Protein 4YU8 (pdb70)

Nearest PDB structures (foldseek):
  4yu8-assembly1_A  TM=1.014E+00  e=1.074E-12  Homo sapiens
  4x1j-assembly1_B  TM=9.263E-01  e=2.514E-09  Homo sapiens
  2xac-assembly1_B  TM=6.890E-01  e=7.298E-02  Homo sapiens
  1pdg-assembly2_C-2  TM=6.880E-01  e=2.737E-01  Homo sapiens
  1pdg-assembly1_A  TM=6.258E-01  e=2.737E-01  Homo sapiens

GO terms:
  GO:0005576 extracellular region (C, IDA)
  GO:0030514 negative regulation of BMP signaling pathway (P, IMP)
  GO:0005515 protein binding (F, IPI)
  GO:0030514 negative regulation of BMP signaling pathway (P, IDA)
  GO:0005576 extracellular region (C, IC)
  GO:0042802 identical protein binding (F, IMP)

Structure (mmCIF, N/CA/C/O backbone):
data_4YU8
#
_entry.id   4YU8
#
_cell.length_a   37.069
_cell.length_b   37.069
_cell.length_c   127.856
_cell.angle_alpha   90.00
_cell.angle_beta   90.00
_cell.angle_gamma   120.00
#
_symmetry.space_group_name_H-M   'P 31 2 1'
#
loop_
_entity.id
_entity.type
_entity.pdbx_description
1 polymer 'Neuroblastoma suppressor of tumorigenicity 1'
2 non-polymer GLYCEROL
3 non-polymer 2-acetamido-2-deoxy-beta-D-glucopyranose
4 water water
#
loop_
_atom_site.group_PDB
_atom_site.id
_atom_site.type_symbol
_atom_site.label_atom_id
_atom_site.label_alt_id
_atom_site.label_comp_id
_atom_site.label_asym_id
_atom_site.label_entity_id
_atom_site.label_seq_id
_atom_site.pdbx_PDB_ins_code
_atom_site.Cartn_x
_atom_site.Cartn_y
_atom_site.Cartn_z
_atom_site.occupancy
_atom_site.B_iso_or_equiv
_atom_site.auth_seq_id
_atom_site.auth_comp_id
_atom_site.auth_asym_id
_atom_site.auth_atom_id
_atom_site.pdbx_PDB_model_num
ATOM 1 N N . ALA A 1 32 ? 14.216 -6.998 -21.927 1.00 49.69 33 ALA A N 1
ATOM 2 C CA . ALA A 1 32 ? 13.610 -7.064 -20.569 1.00 47.88 33 ALA A CA 1
ATOM 3 C C . ALA A 1 32 ? 14.595 -7.668 -19.585 1.00 45.55 33 ALA A C 1
ATOM 4 O O . ALA A 1 32 ? 15.320 -8.603 -19.918 1.00 46.10 33 ALA A O 1
ATOM 6 N N . TRP A 1 33 ? 14.615 -7.132 -18.370 1.00 43.43 34 TRP A N 1
ATOM 7 C CA . TRP A 1 33 ? 15.468 -7.651 -17.316 1.00 41.17 34 TRP A CA 1
ATOM 8 C C . TRP A 1 33 ? 14.861 -7.325 -15.959 1.00 40.00 34 TRP A C 1
ATOM 9 O O . TRP A 1 33 ? 14.064 -6.395 -15.815 1.00 39.32 34 TRP A O 1
ATOM 20 N N . CYS A 1 34 ? 15.241 -8.120 -14.973 1.00 39.78 35 CYS A N 1
ATOM 21 C CA . CYS A 1 34 ? 14.678 -8.011 -13.638 1.00 39.20 35 CYS A CA 1
ATOM 22 C C . CYS A 1 34 ? 15.592 -8.776 -12.690 1.00 38.92 35 CYS A C 1
ATOM 23 O O . CYS A 1 34 ? 15.928 -9.938 -12.947 1.00 39.23 35 CYS A O 1
ATOM 26 N N . GLU A 1 35 ? 16.009 -8.104 -11.619 1.00 37.93 36 GLU A N 1
ATOM 27 C CA . GLU A 1 35 ? 16.985 -8.630 -10.676 1.00 38.14 36 GLU A CA 1
ATOM 28 C C . GLU A 1 35 ? 16.523 -8.322 -9.253 1.00 35.28 36 GLU A C 1
ATOM 29 O O . GLU A 1 35 ? 15.918 -7.276 -9.022 1.00 34.47 36 GLU A O 1
ATOM 35 N N . ALA A 1 36 ? 16.824 -9.220 -8.319 1.00 33.92 37 ALA A N 1
ATOM 36 C CA . ALA A 1 36 ? 16.707 -8.935 -6.874 1.00 32.58 37 ALA A CA 1
ATOM 37 C C . ALA A 1 36 ? 18.034 -8.343 -6.398 1.00 32.69 37 ALA A C 1
ATOM 38 O O . ALA A 1 36 ? 19.080 -8.978 -6.544 1.00 34.95 37 ALA A O 1
ATOM 40 N N . LYS A 1 37 ? 17.997 -7.130 -5.852 1.00 31.19 38 LYS A N 1
ATOM 41 C CA . LYS A 1 37 ? 19.203 -6.411 -5.456 1.00 31.89 38 LYS A CA 1
ATOM 42 C C . LYS A 1 37 ? 19.246 -6.336 -3.937 1.00 31.05 38 LYS A C 1
ATOM 43 O O . LYS A 1 37 ? 18.252 -6.011 -3.320 1.00 28.63 38 LYS A O 1
ATOM 49 N N . ASN A 1 38 ? 20.407 -6.597 -3.361 1.00 32.73 39 ASN A N 1
ATOM 50 C CA . ASN A 1 38 ? 20.580 -6.507 -1.911 1.00 33.85 39 ASN A CA 1
ATOM 51 C C . ASN A 1 38 ? 20.318 -5.104 -1.371 1.00 32.42 39 ASN A C 1
ATOM 52 O O . ASN A 1 38 ? 20.842 -4.120 -1.889 1.00 32.25 39 ASN A O 1
ATOM 57 N N . ILE A 1 39 ? 19.482 -5.041 -0.335 1.00 30.28 40 ILE A N 1
ATOM 58 C CA . ILE A 1 39 ? 19.214 -3.815 0.390 1.00 30.71 40 ILE A CA 1
ATOM 59 C C . ILE A 1 39 ? 19.337 -4.060 1.885 1.00 30.74 40 ILE A C 1
ATOM 60 O O . ILE A 1 39 ? 19.381 -5.205 2.351 1.00 29.20 40 ILE A O 1
ATOM 65 N N . THR A 1 40 ? 19.417 -2.957 2.605 1.00 31.75 41 THR A N 1
ATOM 66 C CA A THR A 1 40 ? 19.204 -2.943 4.031 0.50 32.23 41 THR A CA 1
ATOM 67 C CA B THR A 1 40 ? 19.187 -2.953 4.043 0.50 31.93 41 THR A CA 1
ATOM 68 C C . THR A 1 40 ? 17.746 -2.522 4.253 1.00 31.25 41 THR A C 1
ATOM 69 O O . THR A 1 40 ? 17.216 -1.728 3.483 1.00 31.42 41 THR A O 1
ATOM 76 N N . GLN A 1 41 ? 17.095 -3.065 5.287 1.00 30.56 42 GLN A N 1
ATOM 77 C CA . GLN A 1 41 ? 15.741 -2.622 5.617 1.00 30.70 42 GLN A CA 1
ATOM 78 C C . GLN A 1 41 ? 15.482 -2.588 7.123 1.00 30.27 42 GLN A C 1
ATOM 79 O O . GLN A 1 41 ? 16.031 -3.390 7.873 1.00 28.92 42 GLN A O 1
ATOM 85 N N . ILE A 1 42 ? 14.636 -1.647 7.527 1.00 30.96 43 ILE A N 1
ATOM 86 C CA . ILE A 1 42 ? 14.290 -1.462 8.935 1.00 32.20 43 ILE A CA 1
ATOM 87 C C . ILE A 1 42 ? 13.184 -2.452 9.283 1.00 31.54 43 ILE A C 1
ATOM 88 O O . ILE A 1 42 ? 12.210 -2.583 8.543 1.00 31.24 43 ILE A O 1
ATOM 93 N N . VAL A 1 43 ? 13.356 -3.146 10.404 1.00 32.14 44 VAL A N 1
ATOM 94 C CA . VAL A 1 43 ? 12.301 -3.961 10.986 1.00 32.06 44 VAL A CA 1
ATOM 95 C C . VAL A 1 43 ? 11.984 -3.307 12.329 1.00 33.77 44 VAL A C 1
ATOM 96 O O . VAL A 1 43 ? 12.825 -3.282 13.211 1.00 34.27 44 VAL A O 1
ATOM 100 N N . GLY A 1 44 ? 10.783 -2.749 12.447 1.00 35.49 45 GLY A N 1
ATOM 101 C CA . GLY A 1 44 ? 10.367 -2.016 13.638 1.00 38.77 45 GLY A CA 1
ATOM 102 C C . GLY A 1 44 ? 9.039 -2.506 14.174 1.00 39.81 45 GLY A C 1
ATOM 103 O O . GLY A 1 44 ? 8.333 -3.272 13.521 1.00 39.64 45 GLY A O 1
ATOM 104 N N . HIS A 1 45 ? 8.714 -2.069 15.383 1.00 42.86 46 HIS A N 1
ATOM 105 C CA . HIS A 1 45 ? 7.419 -2.346 15.984 1.00 44.48 46 HIS A CA 1
ATOM 106 C C . HIS A 1 45 ? 7.187 -1.348 17.106 1.00 47.71 46 HIS A C 1
ATOM 107 O O . HIS A 1 45 ? 8.120 -1.008 17.834 1.00 47.15 46 HIS A O 1
ATOM 114 N N . SER A 1 46 ? 5.946 -0.879 17.221 1.00 51.13 47 SER A N 1
ATOM 115 C CA . SER A 1 46 ? 5.558 0.105 18.231 1.00 55.98 47 SER A CA 1
ATOM 116 C C . SER A 1 46 ? 6.072 -0.293 19.615 1.00 55.76 47 SER A C 1
ATOM 117 O O . SER A 1 46 ? 5.866 -1.428 20.048 1.00 55.19 47 SER A O 1
ATOM 120 N N . GLY A 1 47 ? 6.766 0.629 20.280 1.00 57.32 48 GLY A N 1
ATOM 121 C CA . GLY A 1 47 ? 7.313 0.391 21.619 1.00 57.43 48 GLY A CA 1
ATOM 122 C C . GLY A 1 47 ? 8.631 -0.375 21.714 1.00 55.27 48 GLY A C 1
ATOM 123 O O . GLY A 1 47 ? 9.132 -0.577 22.824 1.00 56.41 48 GLY A O 1
ATOM 124 N N . CYS A 1 48 ? 9.207 -0.782 20.577 1.00 52.46 49 CYS A N 1
ATOM 125 C CA . CYS A 1 48 ? 10.432 -1.602 20.557 1.00 50.49 49 CYS A CA 1
ATOM 126 C C . CYS A 1 48 ? 11.560 -0.943 19.752 1.00 49.10 49 CYS A C 1
ATOM 127 O O . CYS A 1 48 ? 11.321 -0.014 18.982 1.00 48.88 49 CYS A O 1
ATOM 130 N N . GLU A 1 49 ? 12.789 -1.410 19.967 1.00 47.79 50 GLU A N 1
ATOM 131 C CA . GLU A 1 49 ? 13.953 -0.904 19.239 1.00 48.29 50 GLU A CA 1
ATOM 132 C C . GLU A 1 49 ? 13.978 -1.529 17.841 1.00 44.38 50 GLU A C 1
ATOM 133 O O . GLU A 1 49 ? 13.979 -2.755 17.705 1.00 42.04 50 GLU A O 1
ATOM 139 N N . ALA A 1 50 ? 13.986 -0.692 16.809 1.00 43.81 51 ALA A N 1
ATOM 140 C CA . ALA A 1 50 ? 14.068 -1.194 15.433 1.00 41.26 51 ALA A CA 1
ATOM 141 C C . ALA A 1 50 ? 15.425 -1.843 15.190 1.00 40.59 51 ALA A C 1
ATOM 142 O O . ALA A 1 50 ? 16.426 -1.438 15.771 1.00 42.06 51 ALA A O 1
ATOM 144 N N . LYS A 1 51 ? 15.440 -2.874 14.353 1.00 38.56 52 LYS A N 1
ATOM 145 C CA . LYS A 1 51 ? 16.672 -3.461 13.855 1.00 38.19 52 LYS A CA 1
ATOM 146 C C . LYS A 1 51 ? 16.718 -3.232 12.354 1.00 36.54 52 LYS A C 1
ATOM 147 O O . LYS A 1 51 ? 15.721 -2.877 11.737 1.00 35.02 52 LYS A O 1
ATOM 153 N N . SER A 1 52 ? 17.887 -3.447 11.788 1.00 36.36 53 SER A N 1
ATOM 154 C CA . SER A 1 52 ? 18.057 -3.423 10.358 1.00 35.69 53 SER A CA 1
ATOM 155 C C . SER A 1 52 ? 18.616 -4.776 9.930 1.00 35.16 53 SER A C 1
ATOM 156 O O . SER A 1 52 ? 19.501 -5.321 10.603 1.00 36.20 53 SER A O 1
ATOM 159 N N . ILE A 1 53 ? 18.085 -5.312 8.827 1.00 33.49 54 ILE A N 1
ATOM 160 C CA . ILE A 1 53 ? 18.470 -6.626 8.301 1.00 33.04 54 ILE A CA 1
ATOM 161 C C . ILE A 1 53 ? 18.750 -6.525 6.802 1.00 33.06 54 ILE A C 1
ATOM 162 O O . ILE A 1 53 ? 18.353 -5.560 6.178 1.00 32.22 54 ILE A O 1
ATOM 167 N N . GLN A 1 54 ? 19.417 -7.532 6.251 1.00 34.31 55 GLN A N 1
ATOM 168 C CA . GLN A 1 54 ? 19.569 -7.682 4.801 1.00 35.07 55 GLN A CA 1
ATOM 169 C C . GLN A 1 54 ? 18.279 -8.219 4.195 1.00 32.38 55 GLN A C 1
ATOM 170 O O . GLN A 1 54 ? 17.688 -9.173 4.712 1.00 31.59 55 GLN A O 1
ATOM 176 N N . ASN A 1 55 ? 17.828 -7.598 3.112 1.00 30.20 56 ASN A N 1
ATOM 177 C CA . ASN A 1 55 ? 16.743 -8.146 2.303 1.00 28.59 56 ASN A CA 1
ATOM 178 C C . ASN A 1 55 ? 17.108 -7.865 0.842 1.00 27.74 56 ASN A C 1
ATOM 179 O O . ASN A 1 55 ? 18.237 -7.468 0.560 1.00 27.38 56 ASN A O 1
ATOM 184 N N . ARG A 1 56 ? 16.188 -8.120 -0.074 1.00 27.11 57 ARG A N 1
ATOM 185 C CA . ARG A 1 56 ? 16.378 -7.742 -1.475 1.00 28.26 57 ARG A CA 1
ATOM 186 C C . ARG A 1 56 ? 15.174 -6.994 -1.982 1.00 28.27 57 ARG A C 1
ATOM 187 O O . ARG A 1 56 ? 14.073 -7.147 -1.454 1.00 28.61 57 ARG A O 1
ATOM 195 N N . ALA A 1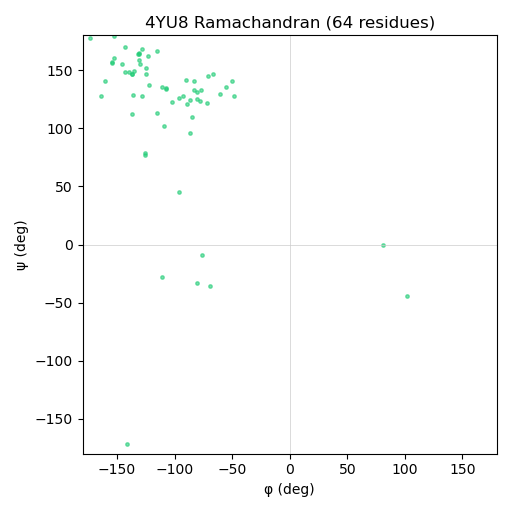 57 ? 15.407 -6.174 -3.005 1.00 28.77 58 ALA A N 1
ATOM 196 C CA . ALA A 1 57 ? 14.362 -5.426 -3.674 1.00 29.38 58 ALA A CA 1
ATOM 197 C C . ALA A 1 57 ? 14.423 -5.739 -5.166 1.00 29.98 58 ALA A C 1
ATOM 198 O O . ALA A 1 57 ? 15.503 -5.960 -5.728 1.00 29.85 58 ALA A O 1
ATOM 200 N N . CYS A 1 58 ? 13.261 -5.742 -5.801 1.00 30.88 59 CYS A N 1
ATOM 201 C CA . CYS A 1 58 ? 13.179 -5.997 -7.239 1.00 32.51 59 CYS A CA 1
ATOM 202 C C . CYS A 1 58 ? 13.522 -4.729 -8.003 1.00 33.39 59 CYS A C 1
ATOM 203 O O . CYS A 1 58 ? 13.028 -3.650 -7.672 1.00 34.94 59 CYS A O 1
ATOM 206 N N . LEU A 1 59 ? 14.405 -4.865 -8.985 1.00 33.31 60 LEU A N 1
ATOM 207 C CA . LEU A 1 59 ? 14.757 -3.784 -9.886 1.00 34.46 60 LEU A CA 1
ATOM 208 C C . LEU A 1 59 ? 14.803 -4.338 -11.305 1.00 34.87 60 LEU A C 1
ATOM 209 O O . LEU A 1 59 ? 15.461 -5.348 -11.573 1.00 33.31 60 LEU A O 1
ATOM 214 N N . GLY A 1 60 ? 14.110 -3.672 -12.212 1.00 36.45 61 GLY A N 1
ATOM 215 C CA . GLY A 1 60 ? 14.056 -4.154 -13.578 1.00 38.16 61 GLY A CA 1
ATOM 216 C C . GLY A 1 60 ? 13.361 -3.236 -14.541 1.00 41.11 61 GLY A C 1
ATOM 217 O O . GLY A 1 60 ? 12.873 -2.176 -14.173 1.00 41.91 61 GLY A O 1
ATOM 218 N N . GLN A 1 61 ? 13.365 -3.663 -15.798 1.00 43.58 62 GLN A N 1
ATOM 219 C CA . GLN A 1 61 ? 12.622 -3.022 -16.871 1.00 47.20 62 GLN A CA 1
ATOM 220 C C . GLN A 1 61 ? 11.992 -4.160 -17.669 1.00 48.38 62 GLN A C 1
ATOM 221 O O . GLN A 1 61 ? 12.707 -4.956 -18.268 1.00 47.42 62 GLN A O 1
ATOM 227 N N . CYS A 1 62 ? 10.666 -4.267 -17.614 1.00 51.24 63 CYS A N 1
ATOM 228 C CA . CYS A 1 62 ? 9.938 -5.377 -18.226 1.00 54.16 63 CYS A CA 1
ATOM 229 C C . CYS A 1 62 ? 9.172 -4.877 -19.456 1.00 60.45 63 CYS A C 1
ATOM 230 O O . CYS A 1 62 ? 8.127 -4.238 -19.326 1.00 63.66 63 CYS A O 1
ATOM 233 N N . PHE A 1 63 ? 9.715 -5.156 -20.639 1.00 65.50 64 PHE A N 1
ATOM 234 C CA . PHE A 1 63 ? 9.114 -4.722 -21.917 1.00 71.79 64 PHE A CA 1
ATOM 235 C C . PHE A 1 63 ? 8.255 -5.844 -22.508 1.00 73.83 64 PHE A C 1
ATOM 236 O O . PHE A 1 63 ? 7.997 -5.883 -23.718 1.00 77.25 64 PHE A O 1
ATOM 244 N N . SER A 1 83 ? 5.821 -6.148 -15.098 1.00 56.07 84 SER A N 1
ATOM 245 C CA . SER A 1 83 ? 6.386 -5.590 -13.870 1.00 53.32 84 SER A CA 1
ATOM 246 C C . SER A 1 83 ? 7.362 -6.560 -13.186 1.00 50.20 84 SER A C 1
ATOM 247 O O . SER A 1 83 ? 7.136 -7.771 -13.159 1.00 49.98 84 SER A O 1
ATOM 250 N N . CYS A 1 84 ? 8.440 -6.006 -12.637 1.00 47.39 85 CYS A N 1
ATOM 251 C CA . CYS A 1 84 ? 9.486 -6.781 -11.973 1.00 44.76 85 CYS A CA 1
ATOM 252 C C . CYS A 1 84 ? 9.052 -7.013 -10.525 1.00 43.62 85 CYS A C 1
ATOM 253 O O . CYS A 1 84 ? 9.004 -6.072 -9.727 1.00 43.29 85 CYS A O 1
ATOM 256 N N . MET A 1 85 ? 8.711 -8.262 -10.202 1.00 43.39 86 MET A N 1
ATOM 257 C CA . MET A 1 85 ? 8.118 -8.628 -8.902 1.00 42.80 86 MET A CA 1
ATOM 258 C C . MET A 1 85 ? 8.844 -9.816 -8.290 1.00 38.46 86 MET A C 1
ATOM 259 O O . MET A 1 85 ? 9.570 -10.515 -8.995 1.00 36.89 86 MET A O 1
ATOM 264 N N . PRO A 1 86 ? 8.649 -10.058 -6.975 1.00 35.37 87 PRO A N 1
ATOM 265 C CA . PRO A 1 86 ? 9.252 -11.244 -6.370 1.00 33.73 87 PRO A CA 1
ATOM 266 C C . PRO A 1 86 ? 8.864 -12.545 -7.089 1.00 33.52 87 PRO A C 1
ATOM 267 O O . PRO A 1 86 ? 7.711 -12.720 -7.453 1.00 34.80 87 PRO A O 1
ATOM 271 N N . ALA A 1 87 ? 9.853 -13.400 -7.320 1.00 32.57 88 ALA A N 1
ATOM 272 C CA . ALA A 1 87 ? 9.675 -14.725 -7.939 1.00 33.82 88 ALA A CA 1
ATOM 273 C C . ALA A 1 87 ? 9.915 -15.879 -6.959 1.00 33.49 88 ALA A C 1
ATOM 274 O O . ALA A 1 87 ? 9.373 -16.970 -7.140 1.00 35.01 88 ALA A O 1
ATOM 276 N N . GLN A 1 88 ? 10.764 -15.638 -5.958 1.00 31.08 89 GLN A N 1
ATOM 277 C CA A GLN A 1 88 ? 11.013 -16.584 -4.888 0.50 31.52 89 GLN A CA 1
ATOM 278 C CA B GLN A 1 88 ? 11.033 -16.594 -4.887 0.50 31.05 89 GLN A CA 1
ATOM 279 C C . GLN A 1 88 ? 11.186 -15.806 -3.595 1.00 29.27 89 GLN A C 1
ATOM 280 O O . GLN A 1 88 ? 11.894 -14.799 -3.572 1.00 28.05 89 GLN A O 1
ATOM 291 N N . SER A 1 89 ? 10.536 -16.276 -2.536 1.00 29.10 90 SER A N 1
ATOM 292 C CA . SER A 1 89 ? 10.667 -15.662 -1.224 1.00 27.75 90 SER A CA 1
ATOM 293 C C . SER A 1 89 ? 10.655 -16.722 -0.131 1.00 29.02 90 SER A C 1
ATOM 294 O O . SER A 1 89 ? 10.371 -17.908 -0.370 1.00 30.09 90 SER A O 1
ATOM 297 N N . MET A 1 90 ? 10.978 -16.274 1.075 1.00 29.11 91 MET A N 1
ATOM 298 C CA . MET A 1 90 ? 10.995 -17.118 2.261 1.00 31.06 91 MET A CA 1
ATOM 299 C C . MET A 1 90 ? 10.731 -16.218 3.462 1.00 29.40 91 MET A C 1
ATOM 300 O O . MET A 1 90 ? 10.556 -15.013 3.303 1.00 27.46 91 MET A O 1
ATOM 305 N N . TRP A 1 91 ? 10.694 -16.805 4.654 1.00 30.16 92 TRP A N 1
ATOM 306 C CA . TRP A 1 91 ? 10.394 -16.067 5.867 1.00 29.67 92 TRP A CA 1
ATOM 307 C C . TRP A 1 91 ? 11.472 -16.229 6.922 1.00 30.66 92 TRP A C 1
ATOM 308 O O . TRP A 1 91 ? 12.151 -17.261 7.005 1.00 31.45 92 TRP A O 1
ATOM 319 N N . GLU A 1 92 ? 11.578 -15.194 7.746 1.00 30.74 93 GLU A N 1
ATOM 320 C CA . GLU A 1 92 ? 12.564 -15.106 8.807 1.00 32.41 93 GLU A CA 1
ATOM 321 C C . GLU A 1 92 ? 11.862 -14.572 10.031 1.00 30.72 93 GLU A C 1
ATOM 322 O O . GLU A 1 92 ? 10.950 -13.753 9.913 1.00 30.03 93 GLU A O 1
ATOM 328 N N . ILE A 1 93 ? 12.307 -15.018 11.200 1.00 30.92 94 ILE A N 1
ATOM 329 C CA . ILE A 1 93 ? 11.900 -14.433 12.476 1.00 30.47 94 ILE A CA 1
ATOM 330 C C . ILE A 1 93 ? 12.959 -1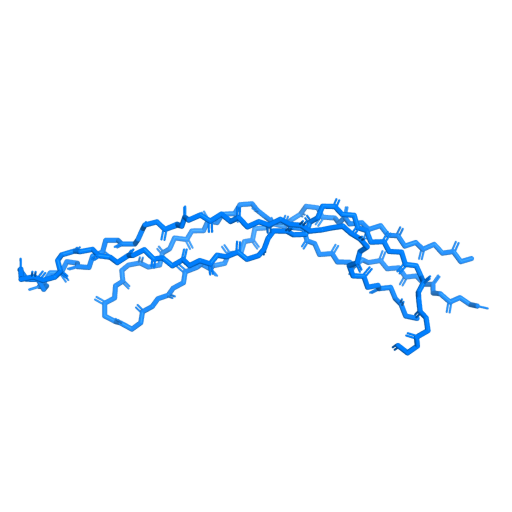3.424 12.917 1.00 29.47 94 ILE A C 1
ATOM 331 O O . ILE A 1 93 ? 14.136 -13.766 13.009 1.00 29.53 94 ILE A O 1
ATOM 336 N N . VAL A 1 94 ? 12.525 -12.197 13.191 1.00 28.61 95 VAL A N 1
ATOM 337 C CA A VAL A 1 94 ? 13.377 -11.109 13.678 0.50 28.87 95 VAL A CA 1
ATOM 338 C CA B VAL A 1 94 ? 13.436 -11.191 13.740 0.50 29.44 95 VAL A CA 1
ATOM 339 C C . VAL A 1 94 ? 12.916 -10.714 15.091 1.00 29.57 95 VAL A C 1
ATOM 340 O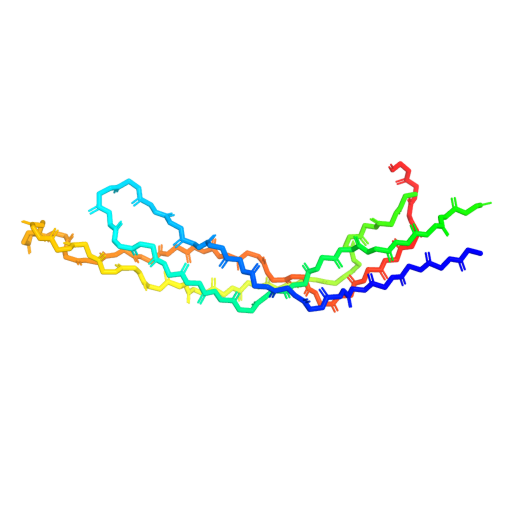 O . VAL A 1 94 ? 11.791 -10.228 15.246 1.00 29.27 95 VAL A O 1
ATOM 347 N N . THR A 1 95 ? 13.764 -10.914 16.085 1.00 31.19 96 THR A N 1
ATOM 348 C CA . THR A 1 95 ? 13.463 -10.543 17.460 1.00 32.22 96 THR A CA 1
ATOM 349 C C . THR A 1 95 ? 13.854 -9.089 17.698 1.00 32.79 96 THR A C 1
ATOM 350 O O . THR A 1 95 ? 14.994 -8.709 17.429 1.00 34.12 96 THR A O 1
ATOM 354 N N . LEU A 1 96 ? 12.898 -8.282 18.159 1.00 32.58 97 LEU A N 1
ATOM 355 C CA . LEU A 1 96 ? 13.131 -6.893 18.525 1.00 33.76 97 LEU A CA 1
ATOM 356 C C . LEU A 1 96 ? 13.094 -6.772 20.040 1.00 36.35 97 LEU A C 1
ATOM 357 O O . LEU A 1 96 ? 12.215 -7.345 20.685 1.00 34.66 97 LEU A O 1
ATOM 362 N N . GLU A 1 97 ? 14.061 -6.042 20.593 1.00 39.38 98 GLU A N 1
ATOM 363 C CA . GLU A 1 97 ? 14.119 -5.772 22.032 1.00 43.15 98 GLU A CA 1
ATOM 364 C C . GLU A 1 97 ? 13.206 -4.592 22.334 1.00 44.59 9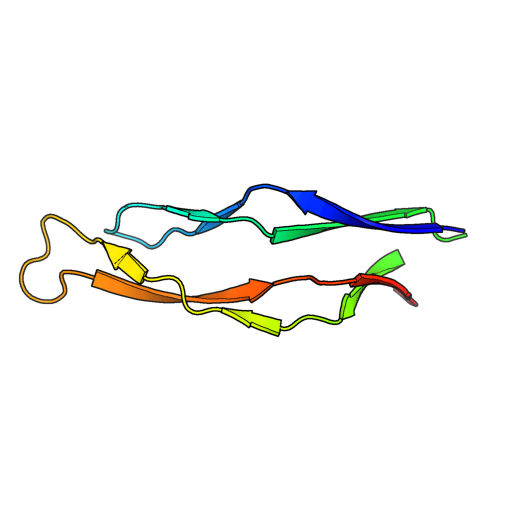8 GLU A C 1
ATOM 365 O O . GLU A 1 97 ? 13.138 -3.650 21.551 1.00 43.94 98 GLU A O 1
ATOM 371 N N . CYS A 1 98 ? 12.490 -4.655 23.457 1.00 46.77 99 CYS A N 1
ATOM 372 C CA . CYS A 1 98 ? 11.510 -3.619 23.820 1.00 49.35 99 CYS A CA 1
ATOM 373 C C . CYS A 1 98 ? 11.844 -3.108 25.221 1.00 52.78 99 CYS A C 1
ATOM 374 O O . CYS 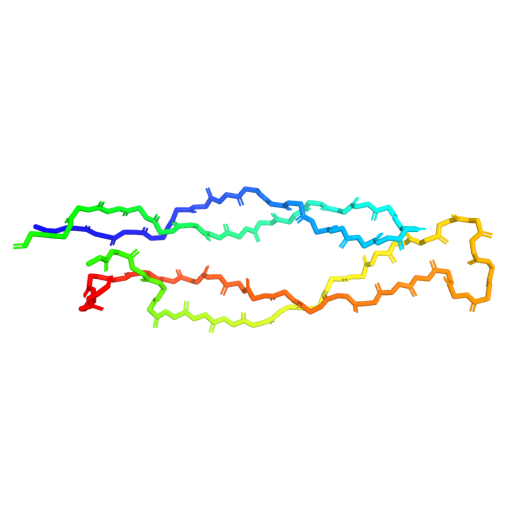A 1 98 ? 11.185 -3.484 26.191 1.00 52.94 99 CYS A O 1
ATOM 377 N N . PRO A 1 99 ? 12.880 -2.249 25.330 1.00 55.36 100 PRO A N 1
ATOM 378 C CA . PRO A 1 99 ? 13.304 -1.783 26.647 1.00 59.05 100 PRO A CA 1
ATOM 379 C C . PRO A 1 99 ? 12.284 -0.814 27.244 1.00 61.75 100 PRO A C 1
ATOM 380 O O . PRO A 1 99 ? 11.651 -0.049 26.507 1.00 62.27 100 PRO A O 1
ATOM 384 N N . GLY A 1 100 ? 12.126 -0.869 28.565 1.00 64.49 101 GLY A N 1
ATOM 385 C CA . GLY A 1 100 ? 11.045 -0.171 29.266 1.00 66.97 101 GLY A CA 1
ATOM 386 C C . GLY A 1 100 ? 9.926 -1.124 29.646 1.00 66.05 101 GLY A C 1
ATOM 387 O O . GLY A 1 100 ? 9.431 -1.082 30.775 1.00 69.05 101 GLY A O 1
ATOM 388 N N . HIS A 1 101 ? 9.546 -1.998 28.713 1.00 63.38 102 HIS A N 1
ATOM 389 C CA . HIS A 1 101 ? 8.452 -2.954 28.914 1.00 62.49 102 HIS A CA 1
ATOM 390 C C . HIS A 1 101 ? 8.978 -4.229 29.586 1.00 60.48 102 HIS A C 1
ATOM 391 O O . HIS A 1 101 ? 9.482 -5.127 28.918 1.00 58.11 102 HIS A O 1
ATOM 398 N N . GLU A 1 102 ? 8.858 -4.298 30.910 1.00 61.13 103 GLU A N 1
ATOM 399 C CA . GLU A 1 102 ? 9.411 -5.417 31.691 1.00 60.41 103 GLU A CA 1
ATOM 400 C C . GLU A 1 102 ? 8.697 -6.754 31.469 1.00 56.57 103 GLU A C 1
ATOM 401 O O . GLU A 1 102 ? 9.338 -7.803 31.502 1.00 55.04 103 GLU A O 1
ATOM 407 N N . GLU A 1 103 ? 7.379 -6.709 31.271 1.00 54.60 104 GLU A N 1
ATOM 408 C CA . GLU A 1 103 ? 6.559 -7.923 31.145 1.00 52.76 104 GLU A CA 1
ATOM 409 C C . GLU A 1 103 ? 6.611 -8.554 29.739 1.00 48.36 104 GLU A C 1
ATOM 410 O O . GLU A 1 103 ? 6.530 -9.769 29.611 1.00 46.36 104 GLU A O 1
ATOM 416 N N . VAL A 1 104 ? 6.736 -7.727 28.701 1.00 46.15 105 VAL A N 1
ATOM 417 C CA . VAL A 1 104 ? 6.982 -8.212 27.332 1.00 43.53 105 VAL A CA 1
ATOM 418 C C . VAL A 1 104 ? 8.236 -7.498 26.814 1.00 42.47 105 VAL A C 1
ATOM 419 O O . VAL A 1 104 ? 8.137 -6.535 26.058 1.00 42.32 105 VAL A O 1
ATOM 423 N N . PRO A 1 105 ? 9.428 -7.962 27.243 1.00 42.46 106 PRO A N 1
ATOM 424 C CA . PRO A 1 105 ? 10.678 -7.281 26.913 1.00 42.47 106 PRO A CA 1
ATOM 425 C C . PRO A 1 105 ? 11.183 -7.486 25.487 1.00 40.64 106 PRO A C 1
ATOM 426 O O . PRO A 1 105 ? 12.142 -6.833 25.095 1.00 40.58 106 PRO A O 1
ATOM 430 N N . ARG A 1 106 ? 10.576 -8.391 24.731 1.00 39.55 107 ARG A N 1
ATOM 431 C CA . ARG A 1 106 ? 10.910 -8.537 23.320 1.00 38.23 107 ARG A CA 1
ATOM 432 C C . ARG A 1 106 ? 9.732 -9.078 22.524 1.00 36.89 107 ARG A C 1
ATOM 433 O O . ARG A 1 106 ? 8.816 -9.670 23.093 1.00 36.30 107 ARG A O 1
ATOM 441 N N . VAL A 1 107 ? 9.770 -8.872 21.205 1.00 35.23 108 VAL A N 1
ATOM 442 C CA . VAL A 1 107 ? 8.750 -9.409 20.306 1.00 35.32 108 VAL A CA 1
ATOM 443 C C . VAL A 1 107 ? 9.435 -10.012 19.097 1.00 34.01 108 VAL A C 1
ATOM 444 O O . VAL A 1 107 ? 10.516 -9.565 18.712 1.00 33.16 108 VAL A O 1
ATOM 448 N N . ASP A 1 108 ? 8.821 -11.043 18.531 1.00 34.20 109 ASP A N 1
ATOM 449 C CA . ASP A 1 108 ? 9.296 -11.657 17.290 1.00 33.79 109 ASP A CA 1
ATOM 450 C C . ASP A 1 108 ? 8.420 -11.187 16.148 1.00 32.92 109 ASP A C 1
ATOM 451 O O . ASP A 1 108 ? 7.204 -11.375 16.180 1.00 33.66 109 ASP A O 1
ATOM 456 N N . LYS A 1 109 ? 9.051 -10.576 15.150 1.00 31.80 110 LYS A N 1
ATOM 457 C CA . LYS A 1 109 ? 8.369 -10.090 13.965 1.00 31.87 110 LYS A CA 1
ATOM 458 C C . LYS A 1 109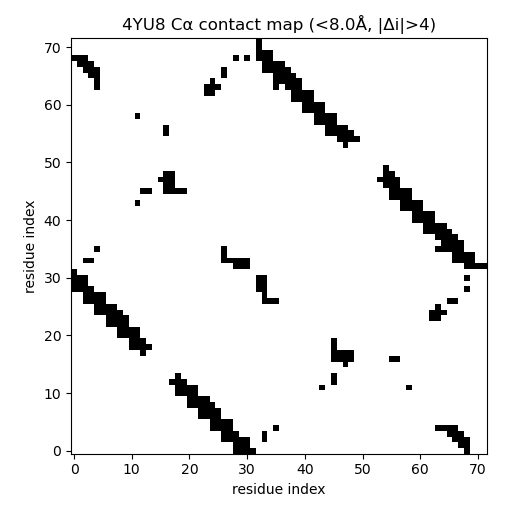 ? 8.728 -10.995 12.795 1.00 30.14 110 LYS A C 1
ATOM 459 O O . LYS A 1 109 ? 9.890 -11.356 12.611 1.00 29.58 110 LYS A O 1
ATOM 465 N N . LEU A 1 110 ? 7.712 -11.391 12.040 1.00 30.27 111 LEU A N 1
ATOM 466 C CA . LEU A 1 110 ? 7.882 -12.317 10.926 1.00 29.91 111 LEU A CA 1
ATOM 467 C C . LEU A 1 110 ? 8.086 -11.455 9.697 1.00 28.93 111 LEU A C 1
ATOM 468 O O . LEU A 1 110 ? 7.300 -10.544 9.457 1.00 29.01 111 LEU A O 1
ATOM 473 N N . VAL A 1 111 ? 9.159 -11.725 8.957 1.00 27.87 112 VAL A N 1
ATOM 474 C CA . VAL A 1 111 ? 9.579 -10.875 7.847 1.00 27.71 112 VAL A CA 1
ATOM 475 C C . VAL A 1 111 ? 9.784 -11.718 6.583 1.00 27.31 112 VAL A C 1
ATOM 476 O O . VAL A 1 111 ? 10.535 -12.700 6.601 1.00 26.23 112 VAL A O 1
ATOM 480 N N . GLU A 1 112 ? 9.146 -11.303 5.492 1.00 27.94 113 GLU A N 1
ATOM 481 C CA . GLU A 1 112 ? 9.330 -11.967 4.205 1.00 28.71 113 GLU A CA 1
ATOM 482 C C . GLU A 1 112 ? 10.616 -11.478 3.543 1.00 27.71 113 GLU A C 1
ATOM 483 O O . GLU A 1 112 ? 10.823 -10.275 3.387 1.00 27.02 113 GLU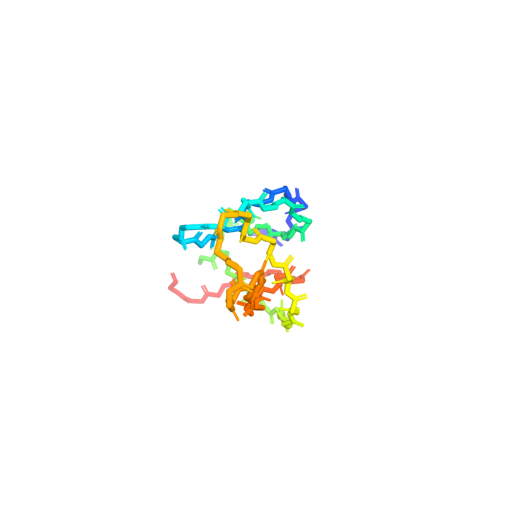 A O 1
ATOM 489 N N . LYS A 1 113 ? 11.479 -12.428 3.195 1.00 27.99 114 LYS A N 1
ATOM 490 C CA . LYS A 1 113 ? 12.749 -12.174 2.536 1.00 28.07 114 LYS A CA 1
ATOM 491 C C . LYS A 1 113 ? 12.620 -12.492 1.047 1.00 28.13 114 LYS A C 1
ATOM 492 O O . LYS A 1 113 ? 12.306 -13.637 0.684 1.00 28.01 114 LYS A O 1
ATOM 498 N N A ILE A 1 114 ? 12.857 -11.494 0.196 0.50 27.43 115 ILE A N 1
ATOM 499 N N B ILE A 1 114 ? 12.864 -11.494 0.198 0.50 27.50 115 ILE A N 1
ATOM 500 C CA A ILE A 1 114 ? 12.891 -11.707 -1.259 0.50 28.01 115 ILE A CA 1
ATOM 501 C CA B ILE A 1 114 ? 12.894 -11.695 -1.257 0.50 28.13 115 ILE A CA 1
ATOM 502 C C A ILE A 1 114 ? 14.230 -12.312 -1.677 0.50 28.12 115 ILE A C 1
ATOM 503 C C B ILE A 1 114 ? 14.231 -12.309 -1.678 0.50 28.19 115 ILE A C 1
ATOM 504 O O A ILE A 1 114 ? 15.287 -11.810 -1.297 0.50 28.20 115 ILE A O 1
ATOM 505 O O B ILE A 1 114 ? 15.290 -11.809 -1.300 0.50 28.27 115 ILE A O 1
ATOM 514 N N . LEU A 1 115 ? 14.171 -13.392 -2.452 1.00 28.74 116 LEU A N 1
ATOM 515 C CA . LEU A 1 115 ? 15.361 -14.086 -2.942 1.00 29.74 116 LEU A CA 1
ATOM 516 C C . LEU A 1 115 ? 15.637 -13.808 -4.421 1.00 30.45 116 LEU A C 1
ATOM 517 O O . LEU A 1 115 ? 16.787 -13.599 -4.803 1.00 30.85 116 LEU A O 1
ATOM 522 N N . HIS A 1 116 ? 14.592 -13.824 -5.238 1.00 30.70 117 HIS A N 1
ATOM 523 C CA . HIS A 1 116 ? 14.714 -13.623 -6.691 1.00 31.92 117 HIS A CA 1
ATOM 524 C C . HIS A 1 116 ? 13.510 -12.886 -7.199 1.00 31.34 117 HIS A C 1
ATOM 525 O O . HIS A 1 116 ? 12.440 -12.957 -6.584 1.00 30.96 117 HIS A O 1
ATOM 532 N N . CYS A 1 117 ? 13.678 -12.195 -8.328 1.00 31.76 118 CYS A N 1
ATOM 533 C CA . CYS A 1 117 ? 12.597 -11.438 -8.949 1.00 31.94 118 CYS A CA 1
ATOM 534 C C . CYS A 1 117 ? 12.536 -11.801 -10.424 1.00 33.29 118 CYS A C 1
ATOM 535 O O . CYS A 1 117 ? 13.500 -12.308 -10.990 1.00 33.40 118 CYS A O 1
ATOM 538 N N . SER A 1 118 ? 11.387 -11.559 -11.031 1.00 34.19 119 SER A N 1
ATOM 539 C CA . SER A 1 118 ? 11.207 -11.848 -12.446 1.00 36.49 119 SER A CA 1
ATOM 540 C C . SER A 1 118 ? 10.127 -10.963 -13.014 1.00 38.46 119 SER A C 1
ATOM 541 O O . SER A 1 118 ? 9.285 -10.456 -12.275 1.00 37.99 119 SER A O 1
ATOM 544 N N . CYS A 1 119 ? 10.165 -10.772 -14.327 1.00 41.95 120 CYS A N 1
ATOM 545 C CA . CYS A 1 119 ? 9.117 -10.042 -15.025 1.00 45.52 120 CYS A CA 1
ATOM 546 C C . CYS A 1 119 ? 7.848 -10.888 -15.075 1.00 48.45 120 CYS A C 1
ATOM 547 O O . CYS A 1 119 ? 7.852 -12.007 -15.592 1.00 49.07 120 CYS A O 1
ATOM 550 N N . GLN A 1 120 ? 6.776 -10.338 -14.516 1.00 50.92 121 GLN A N 1
ATOM 551 C CA . GLN A 1 120 ? 5.504 -11.033 -14.375 1.00 55.29 121 GLN A CA 1
ATOM 552 C C . GLN A 1 120 ? 4.371 -10.066 -14.677 1.00 60.51 121 GLN A C 1
ATOM 553 O O . GLN A 1 120 ? 4.489 -8.869 -14.402 1.00 60.39 121 GLN A O 1
ATOM 559 N N . ALA A 1 121 ? 3.271 -10.592 -15.216 1.00 67.06 122 ALA A N 1
ATOM 560 C CA . ALA A 1 121 ? 2.083 -9.788 -15.533 1.00 72.78 122 ALA A CA 1
ATOM 561 C C . ALA A 1 121 ? 1.621 -8.917 -14.349 1.00 74.86 122 ALA A C 1
ATOM 562 O O . ALA A 1 121 ? 1.669 -9.348 -13.189 1.00 73.62 122 ALA A O 1
ATOM 564 N N . CYS A 1 122 ? 1.194 -7.692 -14.669 1.00 79.84 123 CYS A N 1
ATOM 565 C CA . CYS A 1 122 ? 0.785 -6.670 -13.690 1.00 82.10 123 CYS A CA 1
ATOM 566 C C . CYS A 1 122 ? 1.873 -6.338 -12.673 1.00 79.43 123 CYS A C 1
ATOM 567 O O . CYS A 1 122 ? 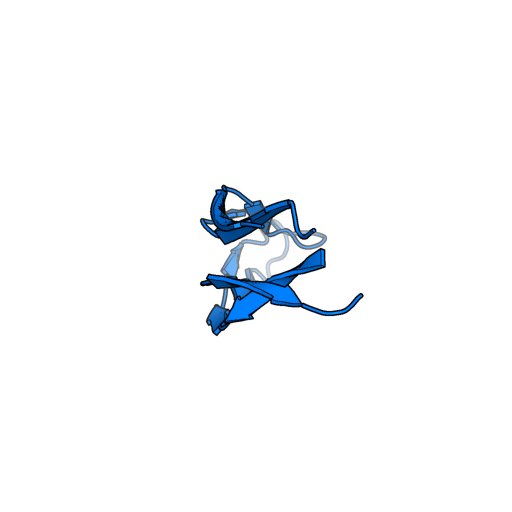2.118 -5.167 -12.386 1.00 81.63 123 CYS A O 1
#

Solvent-accessible surface area: 5154 Å² total; per-residue (Å²): 93,105,26,89,27,98,111,62,91,55,139,6,23,92,99,48,27,100,62,92,70,30,117,10,83,36,36,101,26,97,44,190,68,26,57,68,59,97,49,80,154,65,117,11,45,0,73,2,82,77,97,165,172,92,49,123,38,89,81,117,17,83,20,36,45,100,14,40,55,62,93,148

Foldseek 3Di:
DDKWWAKDKDWDDDPQWDIDIDIATDMDDDPCDKAADDKDKDWDKTARPPDPVCGIDIDIDIGGDTIDDDDD

B-factor: mean 42.16, std 12.82, range [26.23, 93.04]

Sequence (72 aa):
AWCEAKNITTQIVGHSGCEAKSIQNRACLGQCFSCMPAQQSMWEIVVTLECPGHEEVPRVDKLVEKIILHCSCQAC

InterPro domains:
  IPR004133 DAN [PF03045] (31-122)
  IPR006207 Cystine knot, C-terminal [SM00041] (37-124)
  IPR016728 Neuroblastoma suppressor of tumourigenicity 1 [PIRSF018557] (1-181)
  IPR029034 Cystine-knot cytokine [G3DSA:2.10.90.10] (17-132)

Secondary structure (DSSP, 8-state):
-EEEEEEEEEEE--TTS--EEEEEEEEEEE---EEEEEEEEEEEEEE-TT-SSS-EEEEEEEEEEEEEE---

Organism: Homo sapiens (NCBI:txid9606)

Radius of gyration: 15.86 Å; Cα contacts (8 Å, |Δi|>4): 182; chains: 1; bounding box: 20×18×54 Å